Protein AF-A0A1J3CPM8-F1 (afdb_monomer_lite)

Radius of gyration: 31.65 Å; chains: 1; bounding box: 58×24×101 Å

pLDDT: mean 80.74, std 18.18, range [36.25, 97.38]

Sequence (152 aa):
DQARVYDDGLYRAIDIYLKVHPWISEAEKEKICSVMDSQKLTLEGCTHAAENERLPLRTVVQVLFFEQLQLRQEIAGTLLTFTAVTTEEDGGETVGEGQVEFGRWEKTVRENQVLRLDMDTMRTRVHQLERECSYLKKVIVKIHKESSSEAK

InterPro domains:
  IPR027356 NPH3 domain [PF03000] (1-46)
  IPR027356 NPH3 domain [PS51649] (1-70)
  IPR043454 NPH3/RPT2-like family [PTHR32370] (1-137)

Foldseek 3Di:
DVQQVVLLVLLVVLLVVLVVCVVDDLVVLVVSLVPHDLLSHDPVSLVCLLPDPSHRPVSNVVNVVSVVVVVVVVVVVVVVVVVVVVDPDDDDDDDDDCVVVVVVVVVVVVVVVVVVVVVVVVVVVVVVVVVVVVVVVVVVVVVVVVVVVVVD

Organism: Noccaea caerulescens (NCBI:txid107243)

Secondary structure (DSSP, 8-state):
-HHHHHHHHHHHHHHHHHHH-TT--HHHHHHHHTTS-TTSS-HHHHHHHHT-TTS-HHHHHHHHHHHHHHHHHHHHHHHHHHHHHH----------S-HHHHHHHHHHHHHHHHHHHHHHHHHHHHHHHHHHHHHHHHHHHHHHHHHHHHT-

Structure (mmCIF, N/CA/C/O backbone):
data_AF-A0A1J3CPM8-F1
#
_entry.id   AF-A0A1J3CPM8-F1
#
loop_
_atom_site.group_PDB
_atom_site.id
_atom_site.type_symbol
_atom_site.label_atom_id
_atom_site.label_alt_id
_atom_site.label_comp_id
_atom_site.label_asym_id
_atom_site.label_entity_id
_atom_site.label_seq_id
_atom_site.pdbx_PDB_ins_code
_atom_site.Cartn_x
_atom_site.Cartn_y
_atom_site.Cartn_z
_atom_site.occupancy
_atom_site.B_iso_or_equiv
_atom_site.auth_seq_id
_atom_site.auth_comp_id
_atom_site.auth_asym_id
_atom_site.auth_atom_id
_atom_site.pdbx_PDB_model_num
ATOM 1 N N . ASP A 1 1 ? 1.768 -11.124 -3.080 1.00 54.56 1 ASP A N 1
ATOM 2 C CA . ASP A 1 1 ? 0.535 -10.460 -3.564 1.00 54.56 1 ASP A CA 1
ATOM 3 C C . ASP A 1 1 ? -0.753 -10.972 -2.939 1.00 54.56 1 ASP A C 1
ATOM 5 O O . ASP A 1 1 ? -1.496 -10.164 -2.404 1.00 54.56 1 ASP A O 1
ATOM 9 N N . GLN A 1 2 ? -1.013 -12.283 -2.915 1.00 60.41 2 GLN A N 1
ATOM 10 C CA . GLN A 1 2 ? -2.287 -12.829 -2.411 1.00 60.41 2 GLN A CA 1
ATOM 11 C C . GLN A 1 2 ? -2.576 -12.531 -0.923 1.00 60.41 2 GLN A C 1
ATOM 13 O O . GLN A 1 2 ? -3.733 -12.360 -0.555 1.00 60.41 2 GLN A O 1
ATOM 18 N N . ALA A 1 3 ? -1.535 -12.404 -0.088 1.00 62.38 3 ALA A N 1
ATOM 19 C CA . ALA A 1 3 ? -1.666 -11.997 1.315 1.00 62.38 3 ALA A CA 1
ATOM 20 C C . ALA A 1 3 ? -2.177 -10.550 1.468 1.00 62.38 3 ALA A C 1
ATOM 22 O O . ALA A 1 3 ? -3.096 -10.312 2.238 1.00 62.38 3 ALA A O 1
ATOM 23 N N . ARG A 1 4 ? -1.675 -9.608 0.654 1.00 66.56 4 ARG A N 1
ATOM 24 C CA . ARG A 1 4 ? -2.089 -8.194 0.715 1.00 66.56 4 ARG A CA 1
ATOM 25 C C . ARG A 1 4 ? -3.552 -7.994 0.307 1.00 66.56 4 ARG A C 1
ATOM 27 O O . ARG A 1 4 ? -4.271 -7.222 0.922 1.00 66.56 4 ARG A O 1
ATOM 34 N N . VAL A 1 5 ? -4.024 -8.766 -0.677 1.00 72.62 5 VAL A N 1
ATOM 35 C CA . VAL A 1 5 ? -5.439 -8.754 -1.102 1.00 72.62 5 VAL A CA 1
ATOM 36 C C . VAL A 1 5 ? -6.375 -9.229 0.018 1.00 72.62 5 VAL A C 1
ATOM 38 O O . VAL A 1 5 ? -7.511 -8.764 0.117 1.00 72.62 5 VAL A O 1
ATOM 41 N N . TYR A 1 6 ? -5.913 -10.152 0.867 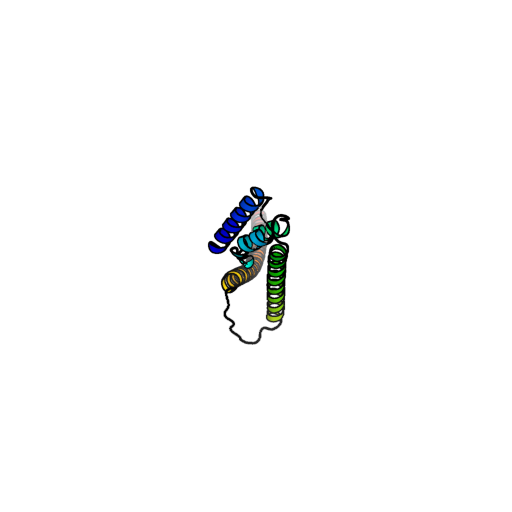1.00 82.69 6 TYR A N 1
ATOM 42 C CA . TYR A 1 6 ? -6.688 -10.633 2.008 1.00 82.69 6 TYR A CA 1
ATOM 43 C C . TYR A 1 6 ? -6.802 -9.562 3.100 1.00 82.69 6 TYR A C 1
ATOM 45 O O . TYR A 1 6 ? -7.906 -9.304 3.581 1.00 82.69 6 TYR A O 1
ATOM 53 N N . ASP A 1 7 ? -5.691 -8.903 3.439 1.00 88.19 7 ASP A N 1
ATOM 54 C CA . ASP A 1 7 ? -5.658 -7.834 4.442 1.00 88.19 7 ASP A CA 1
ATOM 55 C C . ASP A 1 7 ? -6.462 -6.597 4.001 1.00 88.19 7 ASP A C 1
ATOM 57 O O . ASP A 1 7 ? -7.245 -6.065 4.789 1.00 88.19 7 ASP A O 1
ATOM 61 N N . ASP A 1 8 ? -6.405 -6.208 2.723 1.00 91.31 8 ASP A N 1
ATOM 62 C CA . ASP A 1 8 ? -7.260 -5.142 2.173 1.00 91.31 8 ASP A CA 1
ATOM 63 C C . ASP A 1 8 ? -8.753 -5.509 2.235 1.00 91.31 8 ASP A C 1
ATOM 65 O O . ASP A 1 8 ? -9.623 -4.672 2.501 1.00 91.31 8 ASP A O 1
ATOM 69 N N . GLY A 1 9 ? -9.072 -6.785 1.993 1.00 93.00 9 GLY A N 1
ATOM 70 C CA . GLY A 1 9 ? -10.422 -7.320 2.138 1.00 93.00 9 GLY A CA 1
ATOM 71 C C . GLY A 1 9 ? -10.920 -7.259 3.583 1.00 93.00 9 GLY A C 1
ATOM 72 O O . GLY A 1 9 ? -12.061 -6.851 3.819 1.00 93.00 9 GLY A O 1
ATOM 73 N N . LEU A 1 10 ? -10.059 -7.617 4.539 1.00 93.94 10 LEU A N 1
ATOM 74 C CA . LEU A 1 10 ? -10.340 -7.547 5.970 1.00 93.94 10 LEU A CA 1
ATOM 75 C C . LEU A 1 10 ? -10.550 -6.099 6.424 1.00 93.94 10 LEU A C 1
ATOM 77 O O . LEU A 1 10 ? -11.540 -5.810 7.097 1.00 93.94 10 LEU A O 1
ATOM 81 N N . TYR A 1 11 ? -9.688 -5.181 5.986 1.00 95.06 11 TYR A N 1
ATOM 82 C CA . TYR A 1 11 ? -9.843 -3.753 6.235 1.00 95.06 11 TYR A CA 1
ATOM 83 C C . TYR A 1 11 ? -11.183 -3.226 5.712 1.00 95.06 11 TYR A C 1
ATOM 85 O O . TYR A 1 11 ? -11.935 -2.601 6.458 1.00 95.06 11 TYR A O 1
ATOM 93 N N . ARG A 1 12 ? -11.543 -3.541 4.460 1.00 95.06 12 ARG A N 1
ATOM 94 C CA . ARG A 1 12 ? -12.845 -3.160 3.888 1.00 95.06 12 ARG A CA 1
ATOM 95 C C . ARG A 1 12 ? -14.020 -3.687 4.708 1.00 95.06 12 ARG A C 1
ATOM 97 O O . ARG A 1 12 ? -15.007 -2.976 4.886 1.00 95.06 12 ARG A O 1
ATOM 104 N N . ALA A 1 13 ? -13.940 -4.925 5.189 1.00 95.88 13 ALA A N 1
ATOM 105 C CA . ALA A 1 13 ? -14.990 -5.508 6.017 1.00 95.88 13 ALA A CA 1
ATOM 106 C C . ALA A 1 13 ? -15.129 -4.767 7.356 1.00 95.88 13 ALA A C 1
ATOM 108 O O . ALA A 1 13 ? -16.247 -4.426 7.748 1.00 95.88 13 ALA A O 1
ATOM 109 N N . ILE A 1 14 ? -14.006 -4.463 8.014 1.00 95.31 14 ILE A N 1
ATOM 110 C CA . ILE A 1 14 ? -13.969 -3.664 9.246 1.00 95.31 14 ILE A CA 1
ATOM 111 C C . ILE A 1 14 ? -14.542 -2.269 8.990 1.00 95.31 14 ILE A C 1
ATOM 113 O O . ILE A 1 14 ? -15.401 -1.816 9.744 1.00 95.31 14 ILE A O 1
ATOM 117 N N . ASP A 1 15 ? -14.135 -1.608 7.907 1.00 95.19 15 ASP A N 1
ATOM 118 C CA . ASP A 1 15 ? -14.610 -0.268 7.575 1.00 95.19 15 ASP A CA 1
ATOM 119 C C . ASP A 1 15 ? -16.132 -0.220 7.394 1.00 95.19 15 ASP A C 1
ATOM 121 O O . ASP A 1 15 ? -16.824 0.628 7.966 1.00 95.19 15 ASP A O 1
ATOM 125 N N . ILE A 1 16 ? -16.675 -1.164 6.623 1.00 96.06 16 ILE A N 1
ATOM 126 C CA . ILE A 1 16 ? -18.119 -1.281 6.409 1.00 96.06 16 ILE A CA 1
ATOM 127 C C . ILE A 1 16 ? -18.826 -1.579 7.733 1.00 96.06 16 ILE A C 1
ATOM 129 O O . ILE A 1 16 ? -19.859 -0.974 8.020 1.00 96.06 16 ILE A O 1
ATOM 133 N N . TYR A 1 17 ? -18.265 -2.463 8.562 1.00 95.81 17 TYR A N 1
ATOM 134 C CA . TYR A 1 17 ? -18.826 -2.792 9.868 1.00 95.81 17 TYR A CA 1
ATOM 135 C C . TYR A 1 17 ? -18.901 -1.562 10.780 1.00 95.81 17 TYR A C 1
ATOM 137 O O . TYR A 1 17 ? -19.963 -1.281 11.335 1.00 95.81 17 TYR A O 1
ATOM 145 N N . LEU A 1 18 ? -17.827 -0.774 10.867 1.00 95.44 18 LEU A N 1
ATOM 146 C CA . LEU A 1 18 ? -17.807 0.478 11.626 1.00 95.44 18 LEU A CA 1
ATOM 147 C C . LEU A 1 18 ? -18.739 1.539 11.020 1.00 95.44 18 LEU A C 1
ATOM 149 O O . LEU A 1 18 ? -19.309 2.341 11.756 1.00 95.44 18 LEU A O 1
ATOM 153 N N . LYS A 1 19 ? -18.950 1.526 9.694 1.00 95.56 19 LYS A N 1
ATOM 154 C CA . LYS A 1 19 ? -19.925 2.402 9.018 1.00 95.56 19 LYS A CA 1
ATOM 155 C C . LYS A 1 19 ? -21.343 2.181 9.516 1.00 95.56 19 LYS A C 1
ATOM 157 O O . LYS A 1 19 ? -22.075 3.140 9.740 1.00 95.56 19 LYS A O 1
ATOM 162 N N . VAL A 1 20 ? -21.746 0.914 9.594 1.00 96.69 20 VAL A N 1
ATOM 163 C CA . VAL A 1 20 ? -23.134 0.534 9.879 1.00 96.69 20 VAL A CA 1
ATOM 164 C C . VAL A 1 20 ? -23.405 0.388 11.377 1.00 96.69 20 VAL A C 1
ATOM 166 O O . VAL A 1 20 ? -24.567 0.313 11.758 1.00 96.69 20 VAL A O 1
ATOM 169 N N . HIS A 1 21 ? -22.362 0.431 12.218 1.00 95.88 21 HIS A N 1
ATOM 170 C CA . HIS A 1 21 ? -22.459 0.389 13.681 1.00 95.88 21 HIS A CA 1
ATOM 171 C C . HIS A 1 21 ? -21.786 1.602 14.367 1.00 95.88 21 HIS A C 1
ATOM 173 O O . HIS A 1 21 ? -20.837 1.433 15.139 1.00 95.88 21 HIS A O 1
ATOM 179 N N . PRO A 1 22 ? -22.273 2.841 14.156 1.00 92.81 22 PRO A N 1
ATOM 180 C CA . PRO A 1 22 ? -21.699 4.048 14.767 1.00 92.81 22 PRO A CA 1
ATOM 181 C C . PRO A 1 22 ? -21.796 4.103 16.304 1.00 92.81 22 PRO A C 1
ATOM 183 O O . PRO A 1 22 ? -21.143 4.935 16.924 1.00 92.81 22 PRO A O 1
ATOM 186 N N . TRP A 1 23 ? -22.597 3.235 16.930 1.00 94.50 23 TRP A N 1
ATOM 187 C CA . TRP A 1 23 ? -22.784 3.152 18.388 1.00 94.50 23 TRP A CA 1
ATOM 188 C C . TRP A 1 23 ? -21.754 2.270 19.112 1.00 94.50 23 TRP A C 1
ATOM 190 O O . TRP A 1 23 ? -21.841 2.113 20.328 1.00 94.50 23 TRP A O 1
ATOM 200 N N . ILE A 1 24 ? -20.805 1.669 18.389 1.00 94.25 24 ILE A N 1
ATOM 201 C CA . ILE A 1 24 ? -19.752 0.835 18.981 1.00 94.25 24 ILE A CA 1
ATOM 202 C C . ILE A 1 24 ? -18.803 1.688 19.820 1.00 94.25 24 ILE 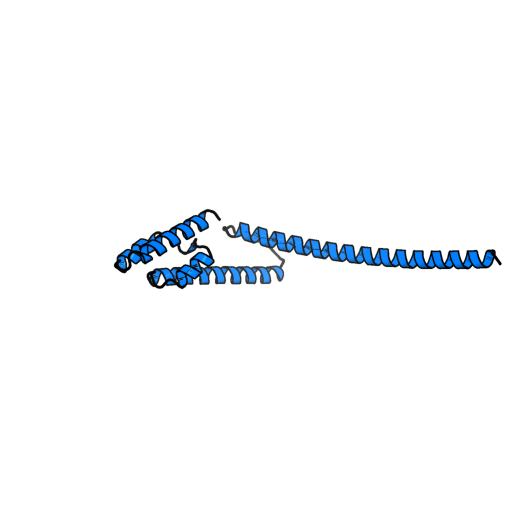A C 1
ATOM 204 O O . ILE A 1 24 ? -18.387 2.776 19.413 1.00 94.25 24 ILE A O 1
ATOM 208 N N . SER A 1 25 ? -18.438 1.171 20.992 1.00 94.94 25 SER A N 1
ATOM 209 C CA . SER A 1 25 ? -17.522 1.851 21.905 1.00 94.94 25 SER A CA 1
ATOM 210 C C . SER A 1 25 ? -16.088 1.871 21.368 1.00 94.94 25 SER A C 1
ATOM 212 O O . SER A 1 25 ? -15.661 0.953 20.670 1.00 94.94 25 SER A O 1
ATOM 214 N N . GLU A 1 26 ? -15.297 2.879 21.741 1.00 93.06 26 GLU A N 1
ATOM 215 C CA . GLU A 1 26 ? -13.883 2.967 21.330 1.00 93.06 26 GLU A CA 1
ATOM 216 C C . GLU A 1 26 ? -13.086 1.695 21.664 1.00 93.06 26 GLU A C 1
ATOM 218 O O . GLU A 1 26 ? -12.334 1.198 20.832 1.00 93.06 26 GLU A O 1
ATOM 223 N N . ALA A 1 27 ? -13.322 1.088 22.831 1.00 94.38 27 ALA A N 1
ATOM 224 C CA . ALA A 1 27 ? -12.647 -0.147 23.231 1.00 94.38 27 ALA A CA 1
ATOM 225 C C . ALA A 1 27 ? -12.988 -1.347 22.325 1.00 94.38 27 ALA A C 1
ATOM 227 O O . ALA A 1 27 ? -12.161 -2.234 22.109 1.00 94.38 27 ALA A O 1
ATOM 228 N N . GLU A 1 28 ? -14.210 -1.409 21.799 1.00 94.75 28 GLU A N 1
ATOM 229 C CA . GLU A 1 28 ? -14.601 -2.431 20.827 1.00 94.75 28 GLU A CA 1
ATOM 230 C C . GLU A 1 28 ? -14.004 -2.139 19.452 1.00 94.75 28 GLU A C 1
ATOM 232 O O . GLU A 1 28 ? -13.512 -3.067 18.811 1.00 94.75 28 GLU A O 1
ATOM 237 N N . LYS A 1 29 ? -13.969 -0.868 19.026 1.00 94.88 29 LYS A N 1
ATOM 238 C CA . LYS A 1 29 ? -13.289 -0.472 17.784 1.00 94.88 29 LYS A CA 1
ATOM 239 C C . LYS A 1 29 ? -11.813 -0.848 17.820 1.00 94.88 29 LYS A C 1
ATOM 241 O O . LYS A 1 29 ? -11.324 -1.409 16.846 1.00 94.88 29 LYS A O 1
ATOM 246 N N . GLU A 1 30 ? -11.121 -0.614 18.936 1.00 94.50 30 GLU A N 1
ATOM 247 C CA . GLU A 1 30 ? -9.727 -1.035 19.114 1.00 94.50 30 GLU A CA 1
ATOM 248 C C . GLU A 1 30 ? -9.563 -2.552 18.973 1.00 94.50 30 GLU A C 1
ATOM 250 O O . GLU A 1 30 ? -8.680 -3.011 18.249 1.00 94.50 30 GLU A O 1
ATOM 255 N N . LYS A 1 31 ? -10.440 -3.349 19.598 1.00 94.62 31 LYS A N 1
ATOM 256 C CA . LYS A 1 31 ? -10.407 -4.816 19.468 1.00 94.62 31 LYS A CA 1
ATOM 257 C C . LYS A 1 31 ? -10.655 -5.270 18.032 1.00 94.62 31 LYS A C 1
ATOM 259 O O . LYS A 1 31 ? -9.920 -6.117 17.533 1.00 94.62 31 LYS A O 1
ATOM 264 N N . ILE A 1 32 ? -11.650 -4.701 17.359 1.00 94.56 32 ILE A N 1
ATOM 265 C CA . ILE A 1 32 ? -11.970 -5.027 15.964 1.00 94.56 32 ILE A CA 1
ATOM 266 C C . ILE A 1 32 ? -10.826 -4.612 15.035 1.00 94.56 32 ILE A C 1
ATOM 268 O O . ILE A 1 32 ? -10.479 -5.353 14.129 1.00 94.56 32 ILE A O 1
ATOM 272 N N . CYS A 1 33 ? -10.194 -3.463 15.262 1.00 93.38 33 CYS A N 1
ATOM 273 C CA . CYS A 1 33 ? -9.065 -3.029 14.441 1.00 93.38 33 CYS A CA 1
ATOM 274 C C . CYS A 1 33 ? -7.779 -3.811 14.747 1.00 93.38 33 CYS A C 1
ATOM 276 O O . CYS A 1 33 ? -6.866 -3.804 13.933 1.00 93.38 33 CYS A O 1
ATOM 278 N N . SER A 1 34 ? -7.690 -4.510 15.884 1.00 91.88 34 SER A N 1
ATOM 279 C CA . SER A 1 34 ? -6.498 -5.290 16.247 1.00 91.88 34 SER A CA 1
ATOM 280 C C . SER A 1 34 ? -6.326 -6.592 15.455 1.00 91.88 34 SER A C 1
ATOM 282 O O . SER A 1 34 ? -5.235 -7.154 15.459 1.00 91.88 34 SER A O 1
ATOM 284 N N . VAL A 1 35 ? -7.380 -7.082 14.785 1.00 90.25 35 VAL A N 1
ATOM 285 C CA . VAL A 1 35 ? -7.309 -8.301 13.953 1.00 90.25 35 VAL A CA 1
ATOM 286 C C . VAL A 1 35 ? -6.725 -8.064 12.563 1.00 90.25 35 VAL A C 1
ATOM 288 O O . VAL A 1 35 ? -6.330 -9.039 11.929 1.00 90.25 35 VAL A O 1
ATOM 291 N N . MET A 1 36 ? -6.659 -6.818 12.083 1.00 89.31 36 MET A N 1
ATOM 292 C CA . MET A 1 36 ? -5.990 -6.511 10.816 1.00 89.31 36 MET A CA 1
ATOM 293 C C . MET A 1 36 ? -4.522 -6.155 11.039 1.00 89.31 36 MET A C 1
ATOM 295 O O . MET A 1 36 ? -4.173 -5.467 11.999 1.00 89.31 36 MET A O 1
ATOM 299 N N . ASP A 1 37 ? -3.665 -6.605 10.127 1.00 88.44 37 ASP A N 1
ATOM 300 C CA . ASP A 1 37 ? -2.252 -6.248 10.117 1.00 88.44 37 ASP A CA 1
ATOM 301 C C . ASP A 1 37 ? -2.024 -5.054 9.183 1.00 88.44 37 ASP A C 1
ATOM 303 O O . ASP A 1 37 ? -1.910 -5.201 7.965 1.00 88.44 37 ASP A O 1
ATOM 307 N N . SER A 1 38 ? -1.945 -3.853 9.764 1.00 86.44 38 SER A N 1
ATOM 308 C CA . SER A 1 38 ? -1.754 -2.599 9.025 1.00 86.44 38 SER A CA 1
ATOM 309 C C . SER A 1 38 ? -0.492 -2.576 8.153 1.00 86.44 38 SER A C 1
ATOM 311 O O . SER A 1 38 ? -0.424 -1.784 7.221 1.00 86.44 38 SER A O 1
ATOM 313 N N . GLN A 1 39 ? 0.507 -3.426 8.428 1.00 85.50 39 GLN A N 1
ATOM 314 C CA . GLN A 1 39 ? 1.732 -3.514 7.626 1.00 85.50 39 GLN A CA 1
ATOM 315 C C . GLN A 1 39 ? 1.505 -4.225 6.282 1.00 85.50 39 GLN A C 1
ATOM 317 O O . GLN A 1 39 ? 2.285 -4.048 5.342 1.00 85.50 39 GLN A O 1
ATOM 322 N N . LYS A 1 40 ? 0.464 -5.057 6.189 1.00 87.81 40 LYS A N 1
ATOM 323 C CA . LYS A 1 40 ? 0.173 -5.881 5.009 1.00 87.81 40 LYS A CA 1
ATOM 324 C C . LYS A 1 40 ? -0.851 -5.263 4.067 1.00 87.81 40 LYS A C 1
ATOM 326 O O . LYS A 1 40 ? -1.080 -5.822 2.994 1.00 87.81 40 LYS A O 1
ATOM 331 N N . LEU A 1 41 ? -1.420 -4.121 4.437 1.00 88.06 41 LEU A N 1
ATOM 332 C CA . LEU A 1 41 ? -2.279 -3.347 3.554 1.00 88.06 41 LEU A CA 1
ATOM 333 C C . LEU A 1 41 ? -1.494 -2.862 2.333 1.00 88.06 41 LEU A C 1
ATOM 335 O O . LEU A 1 41 ? -0.285 -2.612 2.388 1.00 88.06 41 LEU A O 1
ATOM 339 N N . THR A 1 42 ? -2.183 -2.752 1.203 1.00 89.19 42 THR A N 1
ATOM 340 C CA . THR A 1 42 ? -1.628 -2.069 0.033 1.00 89.19 42 THR A CA 1
ATOM 341 C C . THR A 1 42 ? -1.538 -0.565 0.278 1.00 89.19 42 THR A C 1
ATOM 343 O O . THR A 1 42 ? -2.155 -0.034 1.199 1.00 89.19 42 THR A O 1
ATOM 346 N N . LEU A 1 43 ? -0.793 0.145 -0.576 1.00 87.44 43 LEU A N 1
ATOM 347 C CA . LEU A 1 43 ? -0.690 1.605 -0.505 1.00 87.44 43 LEU A CA 1
ATOM 348 C C . LEU A 1 43 ? -2.076 2.271 -0.526 1.00 87.44 43 LEU A C 1
ATOM 350 O O . LEU A 1 43 ? -2.358 3.130 0.301 1.00 87.44 43 LEU A O 1
ATOM 354 N N . GLU A 1 44 ? -2.962 1.824 -1.417 1.00 89.00 44 GLU A N 1
ATOM 355 C CA . GLU A 1 44 ? -4.335 2.330 -1.500 1.00 89.00 44 GLU A CA 1
ATOM 356 C C . GLU A 1 44 ? -5.115 2.047 -0.201 1.00 89.00 44 GLU A C 1
ATOM 358 O O . GLU A 1 44 ? -5.744 2.948 0.357 1.00 89.00 44 GLU A O 1
ATOM 363 N N . GLY A 1 45 ? -4.995 0.834 0.351 1.00 91.56 45 GLY A N 1
ATOM 364 C CA . GLY A 1 45 ? -5.588 0.474 1.642 1.00 91.56 45 GLY A CA 1
ATOM 365 C C . GLY A 1 45 ? -5.082 1.338 2.803 1.00 91.56 45 GLY A C 1
ATOM 366 O O . GLY A 1 45 ? -5.886 1.832 3.596 1.00 91.56 45 GLY A O 1
ATOM 367 N N . CYS A 1 46 ? -3.772 1.584 2.872 1.00 91.19 46 CYS A N 1
ATOM 368 C CA . CYS A 1 46 ? -3.152 2.473 3.856 1.00 91.19 46 CYS A CA 1
ATOM 369 C C . CYS A 1 46 ? -3.659 3.912 3.726 1.00 91.19 46 CYS A C 1
ATOM 371 O O . CYS A 1 46 ? -4.042 4.500 4.734 1.00 91.19 46 CYS A O 1
ATOM 373 N N . THR A 1 47 ? -3.724 4.461 2.507 1.00 92.00 47 THR A N 1
ATOM 374 C CA . THR A 1 47 ? -4.222 5.831 2.288 1.00 92.00 47 THR A CA 1
ATOM 375 C C . THR A 1 47 ? -5.667 5.985 2.746 1.00 92.00 47 THR A C 1
ATOM 377 O O . THR A 1 47 ? -5.987 6.906 3.494 1.00 92.00 47 THR A O 1
ATOM 380 N N . HIS A 1 48 ? -6.529 5.022 2.410 1.00 94.94 48 HIS A N 1
ATOM 381 C CA . HIS A 1 48 ? -7.914 5.047 2.863 1.00 94.94 48 HIS A CA 1
ATOM 382 C C . HIS A 1 48 ? -8.011 4.888 4.390 1.00 94.94 48 HIS A C 1
ATOM 384 O O . HIS A 1 48 ? -8.829 5.541 5.031 1.00 94.94 48 HIS A O 1
ATOM 390 N N . ALA A 1 49 ? -7.171 4.048 5.005 1.00 94.56 49 ALA A N 1
ATOM 391 C CA . ALA A 1 49 ? -7.116 3.896 6.459 1.00 94.56 49 ALA A CA 1
ATOM 392 C C . ALA A 1 49 ? -6.609 5.149 7.183 1.00 94.56 49 ALA A C 1
ATOM 394 O O . ALA A 1 49 ? -7.120 5.462 8.256 1.00 94.56 49 ALA A O 1
ATOM 395 N N . ALA A 1 50 ? -5.665 5.883 6.598 1.00 93.56 50 ALA A N 1
ATOM 396 C CA . ALA A 1 50 ? -5.154 7.131 7.151 1.00 93.56 50 ALA A CA 1
ATOM 397 C C . ALA A 1 50 ? -6.222 8.236 7.206 1.00 93.56 50 ALA A C 1
ATOM 399 O O . ALA A 1 50 ? -6.261 9.012 8.159 1.00 93.56 50 ALA A O 1
ATOM 400 N N . GLU A 1 51 ? -7.108 8.281 6.211 1.00 93.56 51 GLU A N 1
ATOM 401 C CA . GLU A 1 51 ? -8.175 9.285 6.098 1.00 93.56 51 GLU A CA 1
ATOM 402 C C . GLU A 1 51 ? -9.469 8.888 6.831 1.00 93.56 51 GLU A C 1
ATOM 404 O O . GLU A 1 51 ? -10.427 9.660 6.900 1.00 93.56 51 GLU A O 1
ATOM 409 N N . ASN A 1 52 ? -9.533 7.679 7.392 1.00 93.81 52 ASN A N 1
ATOM 410 C CA . ASN A 1 52 ? -10.766 7.146 7.953 1.00 93.81 52 ASN A CA 1
ATOM 411 C C . ASN A 1 52 ? -10.995 7.565 9.411 1.00 93.81 52 ASN A C 1
ATOM 413 O O . ASN A 1 52 ? -10.515 6.926 10.347 1.00 93.81 52 ASN A O 1
ATOM 417 N N . GLU A 1 53 ? -11.859 8.563 9.602 1.00 92.00 53 GLU A N 1
ATOM 418 C CA . GLU A 1 53 ? -12.259 9.082 10.920 1.00 92.00 53 GLU A CA 1
ATOM 419 C C . GLU A 1 53 ? -12.979 8.059 11.822 1.00 92.00 53 GLU A C 1
ATOM 421 O O . GLU A 1 53 ? -13.154 8.296 13.017 1.00 92.00 53 GLU A O 1
ATOM 426 N N . ARG A 1 54 ? -13.429 6.916 11.279 1.00 94.50 54 ARG A N 1
ATOM 427 C CA . ARG A 1 54 ? -14.114 5.870 12.062 1.00 94.50 54 ARG A CA 1
ATOM 428 C C . ARG A 1 54 ? -13.148 4.944 12.794 1.00 94.50 54 ARG A C 1
ATOM 430 O O . ARG A 1 54 ? -13.584 4.242 13.709 1.00 94.50 54 ARG A O 1
ATOM 437 N N . LEU A 1 55 ? -11.882 4.906 12.386 1.00 94.75 55 LEU A N 1
ATOM 438 C CA . LEU A 1 55 ? -10.872 4.069 13.022 1.00 94.75 55 LEU A CA 1
ATOM 439 C C . LEU A 1 55 ? -10.369 4.712 14.321 1.00 94.75 55 LEU A C 1
ATOM 441 O O . LEU A 1 55 ? -10.282 5.937 14.413 1.00 94.75 55 LEU A O 1
ATOM 445 N N . PRO A 1 56 ? -9.960 3.904 15.313 1.00 94.69 56 PRO A N 1
ATOM 446 C CA . PRO A 1 56 ? -9.259 4.413 16.481 1.00 94.69 56 PRO A CA 1
ATOM 447 C C . PRO A 1 56 ? -7.983 5.151 16.074 1.00 94.69 56 PRO A C 1
ATOM 449 O O . PRO A 1 56 ? -7.217 4.673 15.231 1.00 94.69 56 PRO A O 1
ATOM 452 N N . LEU A 1 57 ? -7.684 6.260 16.755 1.00 93.69 57 LEU A N 1
ATOM 453 C CA . LEU A 1 57 ? -6.473 7.050 16.506 1.00 93.69 57 LEU A CA 1
ATOM 454 C C . LEU A 1 57 ? -5.198 6.193 16.567 1.00 93.69 57 LEU A C 1
ATOM 456 O O . LEU A 1 57 ? -4.284 6.369 15.766 1.00 93.69 57 LEU A O 1
ATOM 460 N N . ARG A 1 58 ? -5.154 5.219 17.486 1.00 93.12 58 ARG A N 1
ATOM 461 C CA . ARG A 1 58 ? -4.040 4.271 17.624 1.00 93.12 58 ARG A CA 1
ATOM 462 C C . ARG A 1 58 ? -3.768 3.501 16.331 1.00 93.12 58 ARG A C 1
ATOM 464 O O . ARG A 1 58 ? -2.611 3.342 15.953 1.00 93.12 58 ARG A O 1
ATOM 471 N N . THR A 1 59 ? -4.821 3.043 15.664 1.00 93.88 59 THR A N 1
ATOM 472 C CA . THR A 1 59 ? -4.741 2.291 14.409 1.00 93.88 59 THR A CA 1
ATOM 473 C C . THR A 1 59 ? -4.256 3.181 13.271 1.00 93.88 59 THR A C 1
ATOM 475 O O . THR A 1 59 ? -3.353 2.787 12.538 1.00 93.88 59 THR A O 1
ATOM 478 N N . VAL A 1 60 ? -4.786 4.402 13.166 1.00 94.69 60 VAL A N 1
ATOM 479 C CA . VAL A 1 60 ? -4.358 5.385 12.155 1.00 94.69 60 VAL A CA 1
ATOM 480 C C . VAL A 1 60 ? -2.871 5.717 12.311 1.00 94.69 60 VAL A C 1
ATOM 482 O O . VAL A 1 60 ? -2.116 5.680 11.342 1.00 94.69 60 VAL A O 1
ATOM 485 N N . VAL A 1 61 ? -2.410 5.954 13.543 1.00 94.38 61 VAL A N 1
ATOM 486 C CA . VAL A 1 61 ? -0.990 6.214 13.831 1.00 94.38 61 VAL A CA 1
ATOM 487 C C . VAL A 1 61 ? -0.108 5.024 13.453 1.00 94.38 61 VAL A C 1
ATOM 489 O O . VAL A 1 61 ? 0.982 5.227 12.925 1.00 94.38 61 VAL A O 1
ATOM 492 N N . GLN A 1 62 ? -0.559 3.789 13.691 1.00 92.50 62 GLN A N 1
ATOM 493 C CA . GLN A 1 62 ? 0.179 2.595 13.271 1.00 92.50 62 GLN A CA 1
ATOM 494 C C . GLN A 1 62 ? 0.324 2.532 11.748 1.00 92.50 62 GLN A C 1
ATOM 496 O O . GLN A 1 62 ? 1.439 2.339 11.273 1.00 92.50 62 GLN A O 1
ATOM 501 N N . VAL A 1 63 ? -0.763 2.744 10.996 1.00 92.81 63 VAL A N 1
ATOM 502 C CA . VAL A 1 63 ? -0.741 2.769 9.520 1.00 92.81 63 VAL A CA 1
ATOM 503 C C . VAL A 1 63 ? 0.280 3.794 9.015 1.00 92.81 63 VAL A C 1
ATOM 505 O O . VAL A 1 63 ? 1.195 3.434 8.276 1.00 92.81 63 VAL A O 1
ATOM 508 N N . LEU A 1 64 ? 0.192 5.039 9.492 1.00 91.44 64 LEU A N 1
ATOM 509 C CA . LEU A 1 64 ? 1.098 6.123 9.090 1.00 91.44 64 LEU A CA 1
ATOM 510 C C . LEU A 1 64 ? 2.559 5.850 9.474 1.00 91.44 64 LEU A C 1
ATOM 512 O O . LEU A 1 64 ? 3.482 6.166 8.725 1.00 91.44 64 LEU A O 1
ATOM 516 N N . PHE A 1 65 ? 2.793 5.259 10.648 1.00 90.94 65 PHE A N 1
ATOM 517 C CA 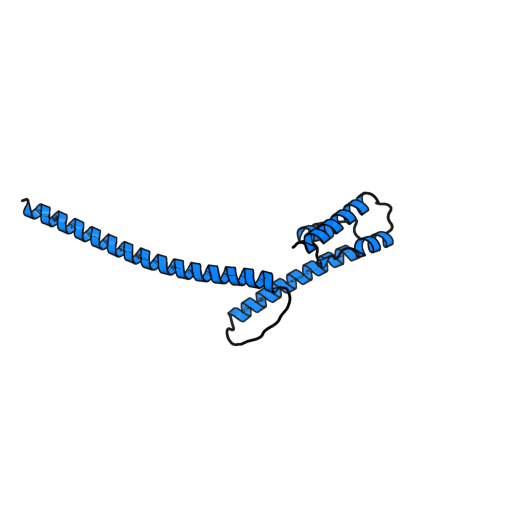. PHE A 1 65 ? 4.141 4.913 11.089 1.00 90.94 65 PHE A CA 1
ATOM 518 C C . PHE A 1 65 ? 4.774 3.843 10.195 1.00 90.94 65 PHE A C 1
ATOM 520 O O . PHE A 1 65 ? 5.950 3.959 9.848 1.00 90.94 65 PHE A O 1
ATOM 527 N N . PHE A 1 66 ? 4.012 2.819 9.803 1.00 86.25 66 PHE A N 1
ATOM 528 C CA . PHE A 1 66 ? 4.509 1.785 8.897 1.00 86.25 66 PHE A CA 1
ATOM 529 C C . PHE A 1 66 ? 4.793 2.335 7.504 1.00 86.25 66 PHE A C 1
ATOM 531 O O . PHE A 1 66 ? 5.841 2.015 6.948 1.00 86.25 66 PHE A O 1
ATOM 538 N N . GLU A 1 67 ? 3.928 3.201 6.980 1.00 85.06 67 GLU A N 1
ATOM 539 C CA . GLU A 1 67 ? 4.173 3.895 5.714 1.00 85.06 67 GLU A CA 1
ATOM 540 C C . GLU A 1 67 ? 5.471 4.715 5.783 1.00 85.06 67 GLU A C 1
ATOM 542 O O . GLU A 1 67 ? 6.355 4.573 4.938 1.00 85.06 67 GLU A O 1
ATOM 547 N N . GLN A 1 68 ? 5.665 5.493 6.855 1.00 87.00 68 GLN A N 1
ATOM 548 C CA . GLN A 1 68 ? 6.901 6.250 7.051 1.00 87.00 68 GLN A CA 1
ATOM 549 C C . GLN A 1 68 ? 8.135 5.341 7.174 1.00 87.00 68 GLN A C 1
ATOM 551 O O . GLN A 1 68 ? 9.212 5.692 6.684 1.00 87.00 68 GLN A O 1
ATOM 556 N N . LEU A 1 69 ? 8.011 4.194 7.845 1.00 85.06 69 LEU A N 1
ATOM 557 C CA . LEU A 1 69 ? 9.103 3.236 8.002 1.00 85.06 69 LEU A CA 1
ATOM 558 C C . LEU A 1 69 ? 9.488 2.597 6.663 1.00 85.06 69 LEU A C 1
ATOM 560 O O . LEU A 1 69 ? 10.679 2.533 6.361 1.00 85.06 69 LEU A O 1
ATOM 564 N N . GLN A 1 70 ? 8.504 2.180 5.863 1.00 83.38 70 GLN A N 1
ATOM 565 C CA . GLN A 1 70 ? 8.721 1.624 4.525 1.00 83.38 70 GLN A CA 1
ATOM 566 C C . GLN A 1 70 ? 9.408 2.650 3.617 1.00 83.38 70 GLN A C 1
ATOM 568 O O . GLN A 1 70 ? 10.465 2.357 3.065 1.00 83.38 70 GLN A O 1
ATOM 573 N N . LEU A 1 71 ? 8.917 3.895 3.583 1.00 84.31 71 LEU A N 1
ATOM 574 C CA . LEU A 1 71 ? 9.548 4.980 2.823 1.00 84.31 71 LEU A CA 1
ATOM 575 C C . LEU A 1 71 ? 11.002 5.219 3.250 1.00 84.31 71 LEU A C 1
ATOM 577 O O . LEU A 1 71 ? 11.889 5.373 2.412 1.00 84.31 71 LEU A O 1
ATOM 581 N N . ARG A 1 72 ? 11.287 5.228 4.560 1.00 85.06 72 ARG A N 1
ATOM 582 C CA . ARG A 1 72 ? 12.668 5.373 5.051 1.00 85.06 72 ARG A CA 1
ATOM 583 C C . ARG A 1 72 ? 13.558 4.209 4.624 1.00 85.06 72 ARG A C 1
ATOM 585 O O . ARG A 1 72 ? 14.717 4.452 4.300 1.00 85.06 72 ARG A O 1
ATOM 592 N N . GLN A 1 73 ? 13.050 2.978 4.635 1.00 81.44 73 GLN A N 1
ATOM 593 C CA . GLN A 1 73 ? 13.796 1.799 4.189 1.00 81.44 73 GLN A CA 1
ATOM 594 C C . GLN A 1 73 ? 14.079 1.846 2.685 1.00 81.44 73 GLN A C 1
ATOM 596 O O . GLN A 1 73 ? 15.206 1.576 2.283 1.00 81.44 73 GLN A O 1
ATOM 601 N N . GLU A 1 74 ? 13.112 2.259 1.867 1.00 79.31 74 GLU A N 1
ATOM 602 C CA . GLU A 1 74 ? 13.288 2.429 0.419 1.00 79.31 74 GLU A CA 1
ATOM 603 C C . GLU A 1 74 ? 14.303 3.529 0.085 1.00 79.31 74 GLU A C 1
ATOM 605 O O . GLU A 1 74 ? 15.189 3.335 -0.752 1.00 79.31 74 GLU A O 1
ATOM 610 N N . ILE A 1 75 ? 14.230 4.669 0.781 1.00 81.56 75 ILE A N 1
ATOM 611 C CA . ILE A 1 75 ? 15.191 5.769 0.625 1.00 81.56 75 ILE A CA 1
ATOM 612 C C . ILE A 1 75 ? 16.590 5.321 1.059 1.00 81.56 75 ILE A C 1
ATOM 614 O O . ILE A 1 75 ? 17.558 5.561 0.337 1.00 81.56 75 ILE A O 1
ATOM 618 N N . ALA A 1 76 ? 16.713 4.660 2.214 1.00 81.00 76 ALA A N 1
ATOM 619 C CA . ALA A 1 76 ? 17.991 4.152 2.703 1.00 81.00 76 ALA A CA 1
ATOM 620 C C . ALA A 1 76 ? 18.574 3.089 1.763 1.00 81.00 76 ALA A C 1
ATOM 622 O O . ALA A 1 76 ? 19.762 3.143 1.457 1.00 81.00 76 ALA A O 1
ATOM 623 N N . GLY A 1 77 ? 17.740 2.178 1.256 1.00 76.56 77 GLY A N 1
ATOM 624 C CA . GLY A 1 77 ? 18.121 1.180 0.261 1.00 76.56 77 GLY A CA 1
ATOM 625 C C . GLY A 1 77 ? 18.650 1.837 -1.008 1.00 76.56 77 GLY A C 1
ATOM 626 O O . GLY A 1 77 ? 19.766 1.541 -1.419 1.00 76.56 77 GLY A O 1
ATOM 627 N N . THR A 1 78 ? 17.910 2.809 -1.551 1.00 74.38 78 THR A N 1
ATOM 628 C CA . THR A 1 78 ? 18.311 3.582 -2.737 1.00 74.38 78 THR A CA 1
ATOM 629 C C . THR A 1 78 ? 19.643 4.301 -2.520 1.00 74.38 78 THR A C 1
ATOM 631 O O . THR A 1 78 ? 20.526 4.230 -3.377 1.00 74.38 78 THR A O 1
ATOM 634 N N . LEU A 1 79 ? 19.821 4.953 -1.366 1.00 73.75 79 LEU A N 1
ATOM 635 C CA . LEU A 1 79 ? 21.052 5.660 -1.016 1.00 73.75 79 LEU A CA 1
ATOM 636 C C . LEU A 1 79 ? 22.241 4.698 -0.895 1.00 73.75 79 LEU A C 1
ATOM 638 O O . LEU A 1 79 ? 23.298 4.981 -1.450 1.00 73.75 79 LEU A O 1
ATOM 642 N N . LEU A 1 80 ? 22.056 3.551 -0.232 1.00 70.44 80 LEU A N 1
ATOM 643 C CA . LEU A 1 80 ? 23.083 2.517 -0.100 1.00 70.44 80 LEU A CA 1
ATOM 644 C C . LEU A 1 80 ? 23.478 1.940 -1.462 1.00 70.44 80 LEU A C 1
ATOM 646 O O . LEU A 1 80 ? 24.667 1.784 -1.728 1.00 70.44 80 LEU A O 1
ATOM 650 N N . THR A 1 81 ? 22.522 1.699 -2.363 1.00 57.50 81 THR A N 1
ATOM 651 C CA . THR A 1 81 ? 22.837 1.324 -3.751 1.00 57.50 81 THR A CA 1
ATOM 652 C C . THR A 1 81 ? 23.558 2.431 -4.507 1.00 57.50 81 THR A C 1
ATOM 654 O O . THR A 1 81 ? 24.486 2.135 -5.249 1.00 57.50 81 THR A O 1
ATOM 657 N N . PHE A 1 82 ? 23.191 3.702 -4.319 1.00 56.44 82 PHE A N 1
ATOM 658 C CA . PHE A 1 82 ? 23.896 4.814 -4.959 1.00 56.44 82 PHE A CA 1
ATOM 659 C C . PHE A 1 82 ? 25.350 4.891 -4.482 1.00 56.44 82 PHE A C 1
ATOM 661 O O . PHE A 1 82 ? 26.254 5.075 -5.293 1.00 56.44 82 PHE A O 1
ATOM 668 N N . THR A 1 83 ? 25.591 4.672 -3.186 1.00 56.03 83 THR A N 1
ATOM 669 C CA . THR A 1 83 ? 26.949 4.590 -2.640 1.00 56.03 83 THR A CA 1
ATOM 670 C C . THR A 1 83 ? 27.686 3.329 -3.092 1.00 56.03 83 THR A C 1
ATOM 672 O O . THR A 1 83 ? 28.864 3.420 -3.414 1.00 56.03 83 THR A O 1
ATOM 675 N N . ALA A 1 84 ? 27.009 2.184 -3.224 1.00 54.25 84 ALA A N 1
ATOM 676 C CA . ALA A 1 84 ? 27.612 0.949 -3.728 1.00 54.25 84 ALA A CA 1
ATOM 677 C C . ALA A 1 84 ? 28.022 1.061 -5.208 1.00 54.25 84 ALA A C 1
ATOM 679 O O . ALA A 1 84 ? 29.078 0.574 -5.586 1.00 54.25 84 ALA A O 1
ATOM 680 N N . VAL A 1 85 ? 27.259 1.789 -6.032 1.00 52.34 85 VAL A N 1
ATOM 681 C CA . VAL A 1 85 ? 27.645 2.116 -7.420 1.00 52.34 85 VAL A CA 1
ATOM 682 C C . VAL A 1 85 ? 28.880 3.031 -7.468 1.00 52.34 85 VAL A C 1
ATOM 684 O O . VAL A 1 85 ? 29.605 3.037 -8.460 1.00 52.34 85 VAL A O 1
ATOM 687 N N . THR A 1 86 ? 29.164 3.786 -6.401 1.00 49.16 86 THR A N 1
ATOM 688 C CA . THR A 1 86 ? 30.416 4.559 -6.283 1.00 49.16 86 THR A CA 1
ATOM 689 C C . THR A 1 86 ? 31.578 3.768 -5.681 1.00 49.16 86 THR A C 1
ATOM 691 O O . THR A 1 86 ? 32.711 4.245 -5.718 1.00 49.16 86 THR A O 1
ATOM 694 N N . THR A 1 87 ? 31.324 2.571 -5.152 1.00 42.31 87 THR A N 1
ATOM 695 C CA . THR A 1 87 ? 32.314 1.718 -4.488 1.00 42.31 87 THR A CA 1
ATOM 696 C C . THR A 1 87 ? 32.141 0.273 -4.946 1.00 42.31 87 THR A C 1
ATOM 698 O O . THR A 1 87 ? 31.737 -0.596 -4.176 1.00 42.31 87 THR A O 1
ATOM 701 N N . GLU A 1 88 ? 32.445 -0.007 -6.211 1.00 43.28 88 GLU A N 1
ATOM 702 C CA . GLU A 1 88 ? 32.777 -1.375 -6.600 1.00 43.28 88 GLU A CA 1
ATOM 703 C C . GLU A 1 88 ? 34.175 -1.701 -6.074 1.00 43.28 88 GLU A C 1
ATOM 705 O O . GLU A 1 88 ? 35.137 -1.511 -6.802 1.00 43.28 88 GLU A O 1
ATOM 710 N N . GLU A 1 89 ? 34.273 -2.142 -4.815 1.00 42.31 89 GLU A N 1
ATOM 711 C CA . GLU A 1 89 ? 35.140 -3.249 -4.384 1.00 42.31 89 GLU A CA 1
ATOM 712 C C . GLU A 1 89 ? 34.520 -3.909 -3.129 1.00 42.31 89 GLU A C 1
ATOM 714 O O . GLU A 1 89 ? 34.401 -3.290 -2.076 1.00 42.31 89 GLU A O 1
ATOM 719 N N . ASP A 1 90 ? 34.168 -5.189 -3.286 1.00 38.47 90 ASP A N 1
ATOM 720 C CA . ASP A 1 90 ? 34.084 -6.249 -2.266 1.00 38.47 90 ASP A CA 1
ATOM 721 C C . ASP A 1 90 ? 32.797 -6.467 -1.421 1.00 38.47 90 ASP A C 1
ATOM 723 O O . ASP A 1 90 ? 32.503 -5.781 -0.447 1.00 38.47 90 ASP A O 1
ATOM 727 N N . GLY A 1 91 ? 32.063 -7.524 -1.809 1.00 43.44 91 GLY A N 1
ATOM 728 C CA . GLY A 1 91 ? 31.621 -8.643 -0.957 1.00 43.44 91 GLY A CA 1
ATOM 729 C C . GLY A 1 91 ? 30.747 -8.404 0.287 1.00 43.44 91 GLY A C 1
ATOM 730 O O . GLY A 1 91 ? 31.229 -7.974 1.329 1.00 43.44 91 GLY A O 1
ATOM 731 N N . GLY A 1 92 ? 29.500 -8.899 0.266 1.00 37.03 92 GLY A N 1
ATOM 732 C CA . GLY A 1 92 ? 28.764 -9.189 1.507 1.00 37.03 92 GLY A CA 1
ATOM 733 C C . GLY A 1 92 ? 27.290 -9.562 1.338 1.00 37.03 92 GLY A C 1
ATOM 734 O O . GLY A 1 92 ? 26.445 -8.700 1.123 1.00 37.03 92 GLY A O 1
ATOM 735 N N . GLU A 1 93 ? 26.982 -10.853 1.485 1.00 46.19 93 GLU A N 1
ATOM 736 C CA . GLU A 1 93 ? 25.634 -11.435 1.513 1.00 46.19 93 GLU A CA 1
ATOM 737 C C . GLU A 1 93 ? 24.784 -10.889 2.675 1.00 46.19 93 GLU A C 1
ATOM 739 O O . GLU A 1 93 ? 25.187 -10.972 3.834 1.00 46.19 93 GLU A O 1
ATOM 744 N N . THR A 1 94 ? 23.555 -10.433 2.398 1.00 36.25 94 THR A N 1
ATOM 745 C CA . THR A 1 94 ? 22.489 -10.371 3.412 1.00 36.25 94 THR A CA 1
ATOM 746 C C . THR A 1 94 ? 21.154 -10.833 2.824 1.00 36.25 94 THR A C 1
ATOM 748 O O . THR A 1 94 ? 20.675 -10.348 1.801 1.00 36.25 94 THR A O 1
ATOM 751 N N . VAL A 1 95 ? 20.589 -11.853 3.470 1.00 49.44 95 VAL A N 1
ATOM 752 C CA . VAL A 1 95 ? 19.308 -12.496 3.162 1.00 49.44 95 VAL A CA 1
ATOM 753 C C . VAL A 1 95 ? 18.187 -11.725 3.858 1.00 49.44 95 VAL A C 1
ATOM 755 O O . VAL A 1 95 ? 18.289 -11.442 5.050 1.00 49.44 95 VAL A O 1
ATOM 758 N N . GLY A 1 96 ? 17.098 -11.443 3.142 1.00 36.97 96 GLY A N 1
ATOM 759 C CA . GLY A 1 96 ? 15.868 -10.925 3.742 1.00 36.97 96 GLY A CA 1
ATOM 760 C C . GLY A 1 96 ? 14.907 -10.347 2.711 1.00 36.97 96 GLY A C 1
ATOM 761 O O . GLY A 1 96 ? 15.107 -9.220 2.284 1.00 36.97 96 GLY A O 1
ATOM 762 N N . GLU A 1 97 ? 13.914 -11.155 2.316 1.00 42.81 97 GLU A N 1
ATOM 763 C CA . GLU A 1 97 ? 12.551 -10.917 1.771 1.00 42.81 97 GLU A CA 1
ATOM 764 C C . GLU A 1 97 ? 12.231 -9.745 0.801 1.00 42.81 97 GLU A C 1
ATOM 766 O O . GLU A 1 97 ? 11.249 -9.837 0.067 1.00 42.81 97 GLU A O 1
ATOM 771 N N . GLY A 1 98 ? 13.063 -8.712 0.663 1.00 45.19 98 GLY A N 1
ATOM 772 C CA . GLY A 1 98 ? 13.028 -7.704 -0.406 1.00 45.19 98 GLY A CA 1
ATOM 773 C C . GLY A 1 98 ? 13.701 -8.146 -1.716 1.00 45.19 98 GLY A C 1
ATOM 774 O O . GLY A 1 98 ? 13.688 -7.410 -2.702 1.00 45.19 98 GLY A O 1
ATOM 775 N N . GLN A 1 99 ? 14.266 -9.360 -1.763 1.00 44.66 99 GLN A N 1
ATOM 776 C CA . GLN A 1 99 ? 15.001 -9.880 -2.927 1.00 44.66 99 GLN A CA 1
ATOM 777 C C . GLN A 1 99 ? 14.150 -9.993 -4.203 1.00 44.66 99 GLN A C 1
ATOM 779 O O . GLN A 1 99 ? 14.688 -9.879 -5.304 1.00 44.66 99 GLN A O 1
ATOM 784 N N . VAL A 1 100 ? 12.831 -10.190 -4.084 1.00 45.12 100 VAL A N 1
ATOM 785 C CA . VAL A 1 100 ? 11.952 -10.381 -5.254 1.00 45.12 100 VAL A CA 1
ATOM 786 C C . VAL A 1 100 ? 11.773 -9.079 -6.048 1.00 45.12 100 VAL A C 1
ATOM 788 O O . VAL A 1 100 ? 11.769 -9.101 -7.278 1.00 45.12 100 VAL A O 1
ATOM 791 N N . GLU A 1 101 ? 11.701 -7.937 -5.362 1.00 45.91 101 GLU A N 1
ATOM 792 C CA . GLU A 1 101 ? 11.636 -6.607 -5.988 1.00 45.91 101 GLU A CA 1
ATOM 793 C C . GLU A 1 101 ? 13.035 -6.115 -6.402 1.00 45.91 101 GLU A C 1
ATOM 795 O O . GLU A 1 101 ? 13.199 -5.567 -7.495 1.00 45.91 101 GLU A O 1
ATOM 800 N N . PHE A 1 102 ? 14.068 -6.410 -5.600 1.00 44.47 102 PHE A N 1
ATOM 801 C CA . PHE A 1 102 ? 15.471 -6.109 -5.916 1.00 44.47 102 PHE A CA 1
ATOM 802 C C . PHE A 1 102 ? 15.926 -6.778 -7.221 1.00 44.47 102 PHE A C 1
ATOM 804 O O . PHE A 1 102 ? 16.461 -6.109 -8.102 1.00 44.47 102 PHE A O 1
ATOM 811 N N . GLY A 1 103 ? 15.623 -8.067 -7.412 1.00 54.59 103 GLY A N 1
ATOM 812 C CA . GLY A 1 103 ? 15.946 -8.775 -8.653 1.00 54.59 103 GLY A CA 1
ATOM 813 C C . GLY A 1 103 ? 15.200 -8.226 -9.873 1.00 54.59 103 GLY A C 1
ATOM 814 O O . GLY A 1 103 ? 15.718 -8.271 -10.990 1.00 54.59 103 GLY A O 1
ATOM 815 N N . ARG A 1 104 ? 14.001 -7.659 -9.680 1.00 53.25 104 ARG A N 1
ATOM 816 C CA . ARG A 1 104 ? 13.220 -7.024 -10.751 1.00 53.25 104 ARG A CA 1
ATOM 817 C C . ARG A 1 104 ? 13.844 -5.699 -11.182 1.00 53.25 104 ARG A C 1
ATOM 819 O O . ARG A 1 104 ? 13.992 -5.466 -12.384 1.00 53.25 104 ARG A O 1
ATOM 826 N N . TRP A 1 105 ? 14.246 -4.859 -10.230 1.00 55.50 105 TRP A N 1
ATOM 827 C CA . TRP A 1 105 ? 14.949 -3.610 -10.522 1.00 55.50 105 TRP A CA 1
ATOM 828 C C . TRP A 1 105 ? 16.327 -3.871 -11.134 1.00 55.50 105 TRP A C 1
ATOM 830 O O . TRP A 1 105 ? 16.639 -3.324 -12.187 1.00 55.50 105 TRP A O 1
ATOM 840 N N . GLU A 1 106 ? 17.111 -4.784 -10.560 1.00 65.25 106 GLU A N 1
ATOM 841 C CA . GLU A 1 106 ? 18.433 -5.162 -11.069 1.00 65.25 106 GLU A CA 1
ATOM 842 C C . GLU A 1 106 ? 18.354 -5.725 -12.499 1.00 65.25 106 GLU A C 1
ATOM 844 O O . GLU A 1 106 ? 19.147 -5.362 -13.369 1.00 65.25 106 GLU A O 1
ATOM 849 N N . LYS A 1 107 ? 17.344 -6.559 -12.785 1.00 68.50 107 LYS A N 1
ATOM 850 C CA . LYS A 1 107 ? 17.065 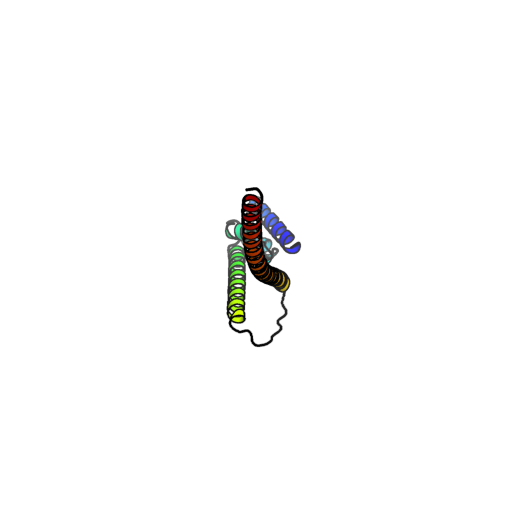-7.044 -14.142 1.00 68.50 107 LYS A CA 1
ATOM 851 C C . LYS A 1 107 ? 16.734 -5.897 -15.097 1.00 68.50 107 LYS A C 1
ATOM 853 O O . LYS A 1 107 ? 17.300 -5.851 -16.184 1.00 68.50 107 LYS A O 1
ATOM 858 N N . THR A 1 108 ? 15.892 -4.955 -14.678 1.00 66.69 108 THR A N 1
ATOM 859 C CA . THR A 1 108 ? 15.513 -3.788 -15.493 1.00 66.69 108 THR A CA 1
ATOM 860 C C . THR A 1 108 ? 16.722 -2.886 -15.772 1.00 66.69 108 THR A C 1
ATOM 862 O O . THR A 1 108 ? 16.904 -2.425 -16.898 1.00 66.69 108 THR A O 1
ATOM 865 N N . VAL A 1 109 ? 17.585 -2.657 -14.776 1.00 73.62 109 VAL A N 1
ATOM 866 C CA . VAL A 1 109 ? 18.824 -1.872 -14.917 1.00 73.62 109 VAL A CA 1
ATOM 867 C C . VAL A 1 109 ? 19.786 -2.548 -15.892 1.00 73.62 109 VAL A C 1
ATOM 869 O O . VAL A 1 109 ? 20.292 -1.894 -16.805 1.00 73.62 109 VAL A O 1
ATOM 872 N N . ARG A 1 110 ? 19.981 -3.865 -15.761 1.00 75.19 110 ARG A N 1
ATOM 873 C CA . ARG A 1 110 ? 20.826 -4.656 -16.664 1.00 75.19 110 ARG A CA 1
ATOM 874 C C . ARG A 1 110 ? 20.297 -4.634 -18.098 1.00 75.19 110 ARG A C 1
ATOM 876 O O . ARG A 1 110 ? 21.067 -4.415 -19.028 1.00 75.19 110 ARG A O 1
ATOM 883 N N . GLU A 1 111 ? 18.987 -4.795 -18.282 1.00 76.44 111 GLU A N 1
ATOM 884 C CA . GLU A 1 111 ? 18.323 -4.671 -19.587 1.00 76.44 111 GLU A CA 1
ATOM 885 C C . GLU A 1 111 ? 18.518 -3.272 -20.189 1.00 76.44 111 GLU A C 1
ATOM 887 O O . GLU A 1 111 ? 18.846 -3.153 -21.366 1.00 76.44 111 GLU A O 1
ATOM 892 N N . ASN A 1 112 ? 18.418 -2.206 -19.388 1.00 77.06 112 ASN A N 1
ATOM 893 C CA . ASN A 1 112 ? 18.688 -0.839 -19.843 1.00 77.06 112 ASN A CA 1
ATOM 894 C C . ASN A 1 112 ? 20.143 -0.645 -20.292 1.00 77.06 112 AS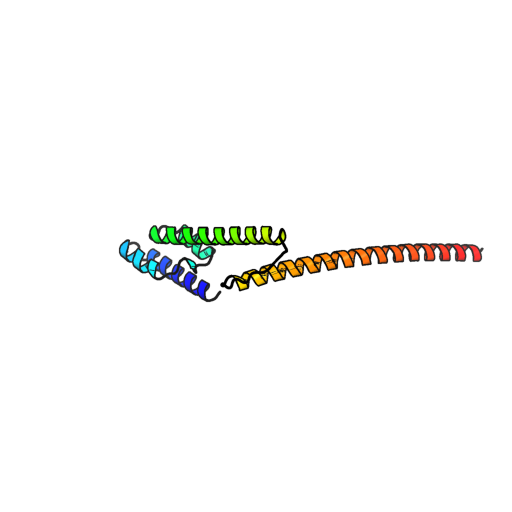N A C 1
ATOM 896 O O . ASN A 1 112 ? 20.416 0.045 -21.273 1.00 77.06 112 ASN A O 1
ATOM 900 N N . GLN A 1 113 ? 21.088 -1.263 -19.587 1.00 79.88 113 GLN A N 1
ATOM 901 C CA . GLN A 1 113 ? 22.507 -1.184 -19.917 1.00 79.88 113 GLN A CA 1
ATOM 902 C C . GLN A 1 113 ? 22.827 -1.932 -21.218 1.00 79.88 113 GLN A C 1
ATOM 904 O O . GLN A 1 113 ? 23.546 -1.402 -22.064 1.00 79.88 113 GLN A O 1
ATOM 909 N N . VAL A 1 114 ? 22.219 -3.106 -21.426 1.00 83.88 114 VAL A N 1
ATOM 910 C CA . VAL A 1 114 ? 22.287 -3.845 -22.698 1.00 83.88 114 VAL A CA 1
ATOM 911 C C . VAL A 1 114 ? 21.672 -3.027 -23.832 1.00 83.88 114 VAL A C 1
ATOM 913 O O . VAL A 1 114 ? 22.313 -2.850 -24.863 1.00 83.88 114 VAL A O 1
ATOM 916 N N . LEU A 1 115 ? 20.494 -2.430 -23.624 1.00 89.69 115 LEU A N 1
ATOM 917 C CA . LEU A 1 115 ? 19.853 -1.569 -24.622 1.00 89.69 115 LEU A CA 1
ATOM 918 C C . LEU A 1 115 ? 20.728 -0.368 -25.007 1.00 89.69 115 LEU A C 1
ATOM 920 O O . LEU A 1 115 ? 20.761 0.014 -26.175 1.00 89.69 115 LEU A O 1
ATOM 924 N N . ARG A 1 116 ? 21.471 0.221 -24.061 1.00 89.44 116 ARG A N 1
ATOM 925 C CA . ARG A 1 116 ? 22.434 1.294 -24.367 1.00 89.44 116 ARG A CA 1
ATOM 926 C C . ARG A 1 116 ? 23.573 0.804 -25.261 1.00 89.44 116 ARG A C 1
ATOM 928 O O . ARG A 1 116 ? 23.880 1.468 -26.248 1.00 89.44 116 ARG A O 1
ATOM 935 N N . LEU A 1 117 ? 24.159 -0.351 -24.948 1.00 92.56 117 LEU A N 1
ATOM 936 C CA . LEU A 1 117 ? 25.223 -0.951 -25.762 1.00 92.56 117 LEU A CA 1
ATOM 937 C C . LEU A 1 117 ? 24.727 -1.326 -27.166 1.00 92.56 117 LEU A C 1
ATOM 939 O O . LEU A 1 117 ? 25.415 -1.070 -28.160 1.00 92.56 117 LEU A O 1
ATOM 943 N N . ASP A 1 118 ? 23.516 -1.870 -27.266 1.00 91.88 118 ASP A N 1
ATOM 944 C CA . ASP A 1 118 ? 22.879 -2.184 -28.544 1.00 91.88 118 ASP A CA 1
ATOM 945 C C . ASP A 1 118 ? 22.631 -0.916 -29.364 1.00 91.88 118 ASP A C 1
ATOM 947 O O . ASP A 1 118 ? 22.938 -0.885 -30.556 1.00 91.88 118 ASP A O 1
ATOM 951 N N . MET A 1 119 ? 22.165 0.166 -28.736 1.00 91.62 119 MET A N 1
ATOM 952 C CA . MET A 1 119 ? 21.972 1.459 -29.398 1.00 91.62 119 MET A CA 1
ATOM 953 C C . MET A 1 119 ? 23.284 2.058 -29.920 1.00 91.62 119 MET A C 1
ATOM 955 O O . MET A 1 119 ? 23.310 2.583 -31.036 1.00 91.62 119 MET A O 1
ATOM 959 N N . ASP A 1 120 ? 24.385 1.951 -29.175 1.00 94.50 120 ASP A N 1
ATOM 960 C CA . ASP A 1 120 ? 25.705 2.415 -29.628 1.00 94.50 120 ASP A CA 1
ATOM 961 C C . ASP A 1 120 ? 26.263 1.545 -30.767 1.00 94.50 120 ASP A C 1
ATOM 963 O O . ASP A 1 120 ? 26.853 2.044 -31.739 1.00 94.50 120 ASP A O 1
ATOM 967 N N . THR A 1 121 ? 25.988 0.244 -30.719 1.00 96.44 121 THR A N 1
ATOM 968 C CA . THR A 1 121 ? 26.317 -0.695 -31.797 1.00 96.44 121 THR A CA 1
ATOM 969 C C . THR A 1 121 ? 25.516 -0.381 -33.061 1.00 96.44 121 THR A C 1
ATOM 971 O O . THR A 1 121 ? 26.082 -0.255 -34.153 1.00 96.44 121 THR A O 1
ATOM 974 N N . MET A 1 122 ? 24.200 -0.188 -32.933 1.00 96.75 122 MET A N 1
ATOM 975 C CA . MET A 1 122 ? 23.317 0.209 -34.030 1.00 96.75 122 MET A CA 1
ATOM 976 C C . MET A 1 122 ? 23.749 1.545 -34.626 1.00 96.75 122 MET A C 1
ATOM 978 O O . MET A 1 122 ? 23.851 1.657 -35.847 1.00 96.75 122 MET A O 1
ATOM 982 N N . ARG A 1 123 ? 24.087 2.531 -33.786 1.00 96.38 123 ARG A N 1
ATOM 983 C CA . ARG A 1 123 ? 24.622 3.824 -34.223 1.00 96.38 123 ARG A CA 1
ATOM 984 C C . ARG A 1 123 ? 25.852 3.630 -35.103 1.00 96.38 123 ARG A C 1
ATOM 986 O O . ARG A 1 123 ? 25.898 4.184 -36.199 1.00 96.38 123 ARG A O 1
ATOM 993 N N . THR A 1 124 ? 26.817 2.824 -34.671 1.00 95.75 124 THR A N 1
ATOM 994 C CA . THR A 1 124 ? 28.047 2.573 -35.439 1.00 95.75 124 THR A CA 1
ATOM 995 C C . THR A 1 124 ? 27.750 1.913 -36.788 1.00 95.75 124 THR A C 1
ATOM 997 O O . THR A 1 124 ? 28.290 2.327 -37.816 1.00 95.75 124 THR A O 1
ATOM 1000 N N . ARG A 1 125 ? 26.835 0.935 -36.811 1.00 96.94 125 ARG A N 1
ATOM 1001 C CA . ARG A 1 125 ? 26.401 0.265 -38.047 1.00 96.94 125 ARG A CA 1
ATOM 1002 C C . ARG A 1 125 ? 25.691 1.216 -39.008 1.00 96.94 125 ARG A C 1
ATOM 1004 O O . ARG A 1 125 ? 25.975 1.173 -40.199 1.00 96.94 125 ARG A O 1
ATOM 1011 N N . VAL A 1 126 ? 24.827 2.099 -38.508 1.00 97.38 126 VAL A N 1
ATOM 1012 C CA . VAL A 1 126 ? 24.169 3.130 -39.328 1.00 97.38 126 VAL A CA 1
ATOM 1013 C C . VAL A 1 126 ? 25.209 4.060 -39.950 1.00 97.38 126 VAL A C 1
ATOM 1015 O O . VAL A 1 126 ? 25.203 4.240 -41.162 1.00 97.38 126 VAL A O 1
ATOM 1018 N N . HIS A 1 127 ? 26.180 4.547 -39.170 1.00 96.19 127 HIS A N 1
ATOM 1019 C CA . HIS A 1 127 ? 27.253 5.401 -39.698 1.00 96.19 127 HIS A CA 1
ATOM 1020 C C . HIS A 1 127 ? 28.116 4.692 -40.755 1.00 96.19 127 HIS A C 1
ATOM 1022 O O . HIS A 1 127 ? 28.685 5.343 -41.634 1.00 96.19 127 HIS A O 1
ATOM 1028 N N . GLN A 1 128 ? 28.278 3.371 -40.656 1.00 96.75 128 GLN A N 1
ATOM 1029 C CA . GLN A 1 128 ? 28.986 2.578 -41.661 1.00 96.75 128 GLN A CA 1
ATOM 1030 C C . GLN A 1 128 ? 28.159 2.445 -42.947 1.00 96.75 128 GLN A C 1
ATOM 1032 O O . GLN A 1 128 ? 28.670 2.716 -44.033 1.00 96.75 128 GLN A O 1
ATOM 1037 N N . LEU A 1 129 ? 26.871 2.117 -42.826 1.00 97.31 129 LEU A N 1
ATOM 1038 C CA . LEU A 1 129 ? 25.957 2.023 -43.966 1.00 97.31 129 LEU A CA 1
ATOM 1039 C C . LEU A 1 129 ? 25.803 3.366 -44.691 1.00 97.31 129 LEU A C 1
ATOM 1041 O O . LEU A 1 129 ? 25.818 3.411 -45.916 1.00 97.31 129 LEU A O 1
ATOM 1045 N N . GLU A 1 130 ? 25.722 4.480 -43.964 1.00 96.38 130 GLU A N 1
ATOM 1046 C CA . GLU A 1 130 ? 25.679 5.824 -44.553 1.00 96.38 130 GLU A CA 1
ATOM 1047 C C . GLU A 1 130 ? 26.938 6.135 -45.376 1.00 96.38 130 GLU A C 1
ATOM 1049 O O . GLU A 1 130 ? 26.851 6.725 -46.460 1.00 96.38 130 GLU A O 1
ATOM 1054 N N . ARG A 1 131 ? 28.113 5.691 -44.909 1.00 96.50 131 ARG A N 1
ATOM 1055 C CA . ARG A 1 131 ? 29.377 5.813 -45.650 1.00 96.50 131 ARG A CA 1
ATOM 1056 C C . ARG A 1 131 ? 29.371 4.972 -46.923 1.00 96.50 131 ARG A C 1
ATOM 1058 O O . ARG A 1 131 ? 29.746 5.484 -47.978 1.00 96.50 131 ARG A O 1
ATOM 1065 N N . GLU A 1 132 ? 28.919 3.726 -46.843 1.00 96.38 132 GLU A N 1
ATOM 1066 C CA . GLU A 1 132 ? 28.812 2.825 -47.996 1.00 96.38 132 GLU A CA 1
ATOM 1067 C C . GLU A 1 132 ? 27.811 3.353 -49.033 1.00 96.38 132 GLU A C 1
ATOM 1069 O O . GLU A 1 132 ? 28.139 3.438 -50.216 1.00 96.38 132 GLU A O 1
ATOM 1074 N N . CYS A 1 133 ? 26.642 3.831 -48.601 1.00 94.75 133 CYS A N 1
ATOM 1075 C CA . CYS A 1 133 ? 25.658 4.481 -49.469 1.00 94.75 133 CYS A CA 1
ATOM 1076 C C . CYS A 1 133 ? 26.226 5.735 -50.150 1.00 94.75 133 CYS A C 1
ATOM 1078 O O . CYS A 1 133 ? 26.027 5.942 -51.350 1.00 94.75 133 CYS A O 1
ATOM 1080 N N . SER A 1 134 ? 26.971 6.565 -49.415 1.00 95.50 134 SER A N 1
ATOM 1081 C CA . SER A 1 134 ? 27.648 7.743 -49.972 1.00 95.50 134 SER A CA 1
ATOM 1082 C C . SER A 1 134 ? 28.706 7.359 -51.011 1.00 95.50 134 SER A C 1
ATOM 1084 O O . SER A 1 134 ? 28.810 7.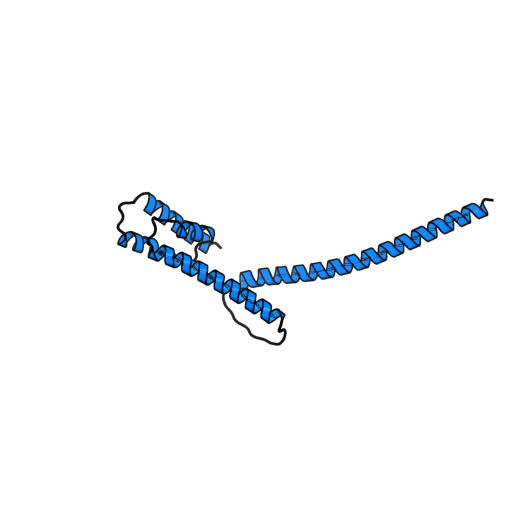993 -52.066 1.00 95.50 134 SER A O 1
ATOM 1086 N N . TYR A 1 135 ? 29.463 6.290 -50.754 1.00 95.06 135 TYR A N 1
ATOM 1087 C CA . TYR A 1 135 ? 30.448 5.752 -51.687 1.00 95.06 135 TYR A CA 1
ATOM 1088 C C . TYR A 1 135 ? 29.791 5.222 -52.967 1.00 95.06 135 TYR A C 1
ATOM 1090 O O . TYR A 1 135 ? 30.146 5.662 -54.062 1.00 95.06 135 TYR A O 1
ATOM 1098 N N . LEU A 1 136 ? 28.784 4.354 -52.843 1.00 95.94 136 LEU A N 1
ATOM 1099 C CA . LEU A 1 136 ? 28.059 3.792 -53.985 1.00 95.94 136 LEU A CA 1
ATOM 1100 C C . LEU A 1 136 ? 27.415 4.889 -54.838 1.00 95.94 136 LEU A C 1
ATOM 1102 O O . LEU A 1 136 ? 27.525 4.862 -56.063 1.00 95.94 136 LEU A O 1
ATOM 1106 N N . LYS A 1 137 ? 26.833 5.917 -54.207 1.00 94.00 137 LYS A N 1
ATOM 1107 C CA . LYS A 1 137 ? 26.280 7.080 -54.914 1.00 94.00 137 LYS A CA 1
ATOM 1108 C C . LYS A 1 137 ? 27.336 7.789 -55.771 1.00 94.00 137 LYS A C 1
ATOM 1110 O O . LYS A 1 137 ? 27.047 8.152 -56.909 1.00 94.00 137 LYS A O 1
ATOM 1115 N N . LYS A 1 138 ? 28.564 7.963 -55.266 1.00 94.00 138 LYS A N 1
ATOM 1116 C CA . LYS A 1 138 ? 29.676 8.558 -56.036 1.00 94.00 138 LYS A CA 1
ATOM 1117 C C . LYS A 1 138 ? 30.106 7.672 -57.205 1.00 94.00 138 LYS A C 1
ATOM 1119 O O . LYS A 1 138 ? 30.352 8.196 -58.289 1.00 94.00 138 LYS A O 1
ATOM 1124 N N . VAL A 1 139 ? 30.177 6.356 -57.002 1.00 93.94 139 VAL A N 1
ATOM 1125 C CA . VAL A 1 139 ? 30.532 5.391 -58.057 1.00 93.94 139 VAL A CA 1
ATOM 1126 C C . VAL A 1 139 ? 29.501 5.418 -59.185 1.00 93.94 139 VAL A C 1
ATOM 1128 O O . VAL A 1 139 ? 29.883 5.540 -60.344 1.00 93.94 139 VAL A O 1
ATOM 1131 N N . ILE A 1 140 ? 28.205 5.407 -58.860 1.00 93.62 140 ILE A N 1
ATOM 1132 C CA . ILE A 1 140 ? 27.122 5.480 -59.855 1.00 93.62 140 ILE A CA 1
ATOM 1133 C C . ILE A 1 140 ? 27.216 6.770 -60.678 1.00 93.62 140 ILE A C 1
ATOM 1135 O O . ILE A 1 140 ? 27.148 6.724 -61.904 1.00 93.62 140 ILE A O 1
ATOM 1139 N N . VAL A 1 141 ? 27.424 7.919 -60.026 1.00 91.50 141 VAL A N 1
ATOM 1140 C CA . VAL A 1 141 ? 27.594 9.206 -60.725 1.00 91.50 141 VAL A CA 1
ATOM 1141 C C . VAL A 1 141 ? 28.813 9.183 -61.650 1.00 91.50 141 VAL A C 1
ATOM 1143 O O . VAL A 1 141 ? 28.753 9.715 -62.758 1.00 91.50 141 VAL A O 1
ATOM 1146 N N . LYS A 1 142 ? 29.913 8.557 -61.220 1.00 91.00 142 LYS A N 1
ATOM 1147 C CA . LYS A 1 142 ? 31.132 8.436 -62.023 1.00 91.00 142 LYS A CA 1
ATOM 1148 C C . LYS A 1 142 ? 30.916 7.562 -63.263 1.00 91.00 142 LYS A C 1
ATOM 1150 O O . LYS A 1 142 ? 31.227 8.017 -64.357 1.00 91.00 142 LYS A O 1
ATOM 1155 N N . ILE A 1 143 ? 30.305 6.386 -63.104 1.00 90.31 143 ILE A N 1
ATOM 1156 C CA . ILE A 1 143 ? 29.962 5.488 -64.221 1.00 90.31 143 ILE A CA 1
ATOM 1157 C C . ILE A 1 143 ? 29.026 6.194 -65.207 1.00 90.31 143 ILE A C 1
ATOM 1159 O O . ILE A 1 143 ? 29.246 6.155 -66.414 1.00 90.31 143 ILE A O 1
ATOM 1163 N N . HIS A 1 144 ? 28.008 6.902 -64.707 1.00 85.00 144 HIS A N 1
ATOM 1164 C CA . HIS A 1 144 ? 27.089 7.652 -65.564 1.00 85.00 144 HIS A CA 1
ATOM 1165 C C . HIS A 1 144 ? 27.820 8.729 -66.382 1.00 85.00 144 HIS A C 1
ATOM 1167 O O . HIS A 1 144 ? 27.578 8.878 -67.579 1.00 85.00 144 HIS A O 1
ATOM 1173 N N . LYS A 1 145 ? 28.775 9.435 -65.767 1.00 81.31 145 LYS A N 1
ATOM 1174 C CA . LYS A 1 145 ? 29.599 10.441 -66.446 1.00 81.31 145 LYS A CA 1
ATOM 1175 C C . LYS A 1 145 ? 30.513 9.831 -67.515 1.00 81.31 145 LYS A C 1
ATOM 1177 O O . LYS A 1 145 ? 30.604 10.400 -68.597 1.00 81.31 145 LYS A O 1
ATOM 1182 N N . GLU A 1 146 ? 31.151 8.699 -67.225 1.00 79.31 146 GLU A N 1
ATOM 1183 C CA . GLU A 1 146 ? 32.037 7.985 -68.160 1.00 79.31 146 GLU A CA 1
ATOM 1184 C C . GLU A 1 146 ? 31.249 7.415 -69.355 1.00 79.31 146 GLU A C 1
ATOM 1186 O O . GLU A 1 146 ? 31.621 7.648 -70.505 1.00 79.31 146 GLU A O 1
ATOM 1191 N N . SER A 1 147 ? 30.073 6.826 -69.109 1.00 68.81 147 SER A N 1
ATOM 1192 C CA . SER A 1 147 ? 29.180 6.340 -70.174 1.00 68.81 147 SER A CA 1
ATOM 1193 C C . SER A 1 147 ? 28.651 7.456 -71.091 1.00 68.81 147 SER A C 1
ATOM 1195 O O . SER A 1 147 ? 28.465 7.249 -72.287 1.00 68.81 147 SER A O 1
ATOM 1197 N N . SER A 1 148 ? 28.456 8.673 -70.565 1.00 63.31 148 SER A N 1
ATOM 1198 C CA . SER A 1 148 ? 28.049 9.834 -71.367 1.00 63.31 148 SER A CA 1
ATOM 1199 C C . SER A 1 148 ? 29.201 10.448 -72.173 1.00 63.31 148 SER A C 1
ATOM 1201 O O . SER A 1 148 ? 28.926 11.189 -73.118 1.00 63.31 148 SER A O 1
ATOM 1203 N N . SER A 1 149 ? 30.460 10.198 -71.798 1.00 60.38 149 SER A N 1
ATOM 1204 C CA . SER A 1 149 ? 31.634 10.629 -72.569 1.00 60.38 149 SER A CA 1
ATOM 1205 C C . SER A 1 149 ? 32.050 9.636 -73.652 1.00 60.38 149 SER A C 1
ATOM 1207 O O . SER A 1 149 ? 32.624 10.068 -74.640 1.00 60.38 149 SER A O 1
ATOM 1209 N N . GLU A 1 150 ? 31.747 8.344 -73.496 1.00 58.66 150 GLU A N 1
ATOM 1210 C CA . GLU A 1 150 ? 32.000 7.317 -74.524 1.00 58.66 150 GLU A CA 1
ATOM 1211 C C . GLU A 1 150 ? 30.923 7.293 -75.624 1.00 58.66 150 GLU A C 1
ATOM 1213 O O . GLU A 1 150 ? 31.179 6.835 -76.733 1.00 58.66 150 GLU A O 1
ATOM 1218 N N . ALA A 1 151 ? 29.722 7.810 -75.342 1.00 57.16 151 ALA A N 1
ATOM 1219 C CA . ALA A 1 151 ? 28.622 7.920 -76.306 1.00 57.16 151 ALA A CA 1
ATOM 1220 C C . ALA A 1 151 ? 28.670 9.195 -77.183 1.00 57.16 151 ALA A C 1
ATOM 1222 O O . ALA A 1 151 ? 27.673 9.526 -77.830 1.00 57.16 151 ALA A O 1
ATOM 1223 N N . LYS A 1 152 ? 29.786 9.935 -77.179 1.00 46.59 152 LYS A N 1
ATOM 1224 C CA . LYS A 1 152 ? 29.980 11.212 -77.884 1.00 46.59 152 LYS A CA 1
ATOM 1225 C C . LYS A 1 152 ? 31.219 11.163 -78.767 1.00 46.59 152 LYS A C 1
ATOM 1227 O O . LYS A 1 152 ? 31.145 11.747 -79.868 1.00 46.59 152 LYS A O 1
#